Protein AF-A0A4U2ZYH9-F1 (afdb_monomer_lite)

Organism: Bacillus mycoides (NCBI:txid1405)

Sequence (84 aa):
SIEDIPPGARINDAEIAAAVSTGLAAGLVTCSQVMGKCLREDIGMIFGQFHMKKAQAGVTLLRLSKKKGWVVPPPLHVRNSEQA

Radius of gyration: 18.59 Å; chains: 1; bounding box: 44×40×50 Å

InterPro domains:
  IPR012347 Ferritin-like [G3DSA:1.20.1260.10] (1-70)
  IPR021617 Protein of unknown function DUF3231 [PF11553] (4-81)

pLDDT: mean 93.68, std 9.6, range [49.34, 98.75]

Structure (mmCIF, N/CA/C/O backbone):
data_AF-A0A4U2ZYH9-F1
#
_entry.id   AF-A0A4U2ZYH9-F1
#
loop_
_atom_site.group_PDB
_atom_site.id
_atom_site.type_symbol
_atom_site.label_atom_id
_atom_site.label_alt_id
_atom_site.label_comp_id
_atom_site.label_asym_id
_atom_site.label_entity_id
_atom_site.label_seq_id
_atom_site.pdbx_PDB_ins_code
_atom_site.Cartn_x
_atom_site.Cartn_y
_atom_site.Cartn_z
_atom_site.occupancy
_atom_site.B_iso_or_equiv
_atom_site.auth_seq_id
_atom_site.auth_comp_id
_atom_site.auth_asym_id
_atom_site.auth_atom_id
_atom_site.pdbx_PDB_model_num
ATOM 1 N N . SER A 1 1 ? -29.665 -10.939 -0.528 1.00 79.69 1 SER A N 1
ATOM 2 C CA . SER A 1 1 ? -29.418 -9.840 0.423 1.00 79.69 1 SER A CA 1
ATOM 3 C C . SER A 1 1 ? -28.192 -10.163 1.267 1.00 79.69 1 SER A C 1
ATOM 5 O O . SER A 1 1 ? -27.770 -11.312 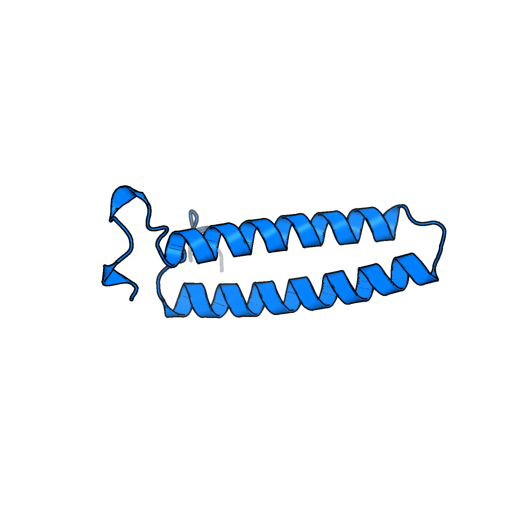1.298 1.00 79.69 1 SER A O 1
ATOM 7 N N . ILE A 1 2 ? -27.602 -9.180 1.957 1.00 80.25 2 ILE A N 1
ATOM 8 C CA . ILE A 1 2 ? -26.492 -9.419 2.903 1.00 80.25 2 ILE A CA 1
ATOM 9 C C . ILE A 1 2 ? -26.910 -10.340 4.064 1.00 80.25 2 ILE A C 1
ATOM 11 O O . ILE A 1 2 ? -26.064 -10.955 4.706 1.00 80.25 2 ILE A O 1
ATOM 15 N N . GLU A 1 3 ? -28.221 -10.431 4.298 1.00 86.94 3 GLU A N 1
ATOM 16 C CA . GLU A 1 3 ? -28.882 -11.305 5.270 1.00 86.94 3 GLU A CA 1
ATOM 17 C C . GLU A 1 3 ? -28.846 -12.787 4.869 1.00 86.94 3 GLU A C 1
ATOM 19 O O . GLU A 1 3 ? -28.978 -13.646 5.733 1.00 86.94 3 GLU A O 1
ATOM 24 N N . ASP A 1 4 ? -28.608 -13.097 3.589 1.00 94.75 4 ASP A N 1
ATOM 25 C CA . ASP A 1 4 ? -28.572 -14.481 3.093 1.00 94.75 4 ASP A CA 1
ATOM 26 C C . ASP A 1 4 ? -27.191 -15.133 3.274 1.00 94.75 4 ASP A C 1
ATOM 28 O O . ASP A 1 4 ? -27.030 -16.332 3.052 1.00 94.75 4 ASP A O 1
ATOM 32 N N . ILE A 1 5 ? -26.171 -14.351 3.649 1.00 92.00 5 ILE A N 1
ATOM 33 C CA . ILE A 1 5 ? -24.807 -14.844 3.850 1.00 92.00 5 ILE A CA 1
ATOM 34 C C . ILE A 1 5 ? -24.686 -15.371 5.287 1.00 92.00 5 ILE A C 1
ATOM 36 O O . ILE A 1 5 ? -24.829 -14.582 6.226 1.00 92.00 5 ILE A O 1
ATOM 40 N N . PRO A 1 6 ? -24.371 -16.665 5.500 1.00 93.75 6 PRO A N 1
ATOM 41 C CA . PRO A 1 6 ? -24.189 -17.209 6.842 1.00 93.75 6 PRO A CA 1
ATOM 42 C C . PRO A 1 6 ? -23.127 -16.427 7.639 1.00 93.75 6 PRO A C 1
ATOM 44 O O . PRO A 1 6 ? -22.070 -16.116 7.081 1.00 93.75 6 PRO A O 1
ATOM 47 N N . PRO A 1 7 ? -23.332 -16.158 8.946 1.00 85.62 7 PRO A N 1
ATOM 48 C CA . PRO A 1 7 ? -22.429 -15.317 9.740 1.00 85.62 7 PRO A CA 1
ATOM 49 C C . PRO A 1 7 ? -20.959 -15.758 9.738 1.00 85.62 7 PRO A C 1
ATOM 51 O O . PRO A 1 7 ? -20.075 -14.911 9.727 1.00 85.62 7 PRO A O 1
ATOM 54 N N . GLY A 1 8 ? -20.684 -17.066 9.693 1.00 90.00 8 GLY A N 1
ATOM 55 C CA . GLY A 1 8 ? -19.316 -17.603 9.641 1.00 90.00 8 GLY A CA 1
ATOM 56 C C . GLY A 1 8 ? -18.644 -17.544 8.263 1.00 90.00 8 GLY A C 1
ATOM 57 O O . GLY A 1 8 ? -17.446 -17.779 8.165 1.00 90.00 8 GLY A O 1
ATOM 58 N N . ALA A 1 9 ? -19.397 -17.244 7.202 1.00 92.38 9 ALA A N 1
ATOM 59 C CA . ALA A 1 9 ? -18.883 -17.098 5.838 1.00 92.38 9 ALA A CA 1
ATOM 60 C C . ALA A 1 9 ? -18.765 -15.626 5.408 1.00 92.38 9 ALA A C 1
ATOM 62 O O . ALA A 1 9 ? -18.223 -15.324 4.343 1.00 92.38 9 ALA A O 1
ATOM 63 N N . ARG A 1 10 ? -19.294 -14.698 6.214 1.00 92.81 10 ARG A N 1
ATOM 64 C CA . ARG A 1 10 ? -19.304 -13.273 5.901 1.00 92.81 10 ARG A CA 1
ATOM 65 C C . ARG A 1 10 ? -17.988 -12.624 6.321 1.00 92.81 10 ARG A C 1
ATOM 67 O O . ARG A 1 10 ? -17.686 -12.543 7.504 1.00 92.81 10 ARG A O 1
ATOM 74 N N . ILE A 1 11 ? -17.274 -12.070 5.346 1.00 94.06 11 ILE A N 1
ATOM 75 C CA . ILE A 1 11 ? -16.148 -11.162 5.592 1.00 94.06 11 ILE A CA 1
ATOM 76 C C . ILE A 1 11 ? -16.719 -9.771 5.872 1.00 94.06 11 ILE A C 1
ATOM 78 O O . ILE A 1 11 ? -17.584 -9.294 5.129 1.00 94.06 11 ILE A O 1
ATOM 82 N N . ASN A 1 12 ? -16.280 -9.128 6.952 1.00 93.88 12 ASN A N 1
ATOM 83 C CA . ASN A 1 12 ? -16.788 -7.809 7.317 1.00 93.88 12 ASN A CA 1
ATOM 84 C C . ASN A 1 12 ? -16.067 -6.676 6.567 1.00 93.88 12 ASN A C 1
ATOM 86 O O . ASN A 1 12 ? -14.979 -6.846 6.019 1.00 93.88 12 ASN A O 1
ATOM 90 N N . ASP A 1 13 ? -16.675 -5.491 6.547 1.00 95.69 13 ASP A N 1
ATOM 91 C CA . ASP A 1 13 ? -16.170 -4.358 5.765 1.00 95.69 13 ASP A CA 1
ATOM 92 C C . ASP A 1 13 ? -14.748 -3.927 6.169 1.00 95.69 13 ASP A C 1
ATOM 94 O O . ASP A 1 13 ? -13.961 -3.516 5.314 1.00 95.69 13 ASP A O 1
ATOM 98 N N . ALA A 1 14 ? -14.396 -4.037 7.456 1.00 96.25 14 ALA A N 1
ATOM 99 C CA . ALA A 1 14 ? -13.069 -3.677 7.949 1.00 96.25 14 ALA A CA 1
ATOM 100 C C . ALA A 1 14 ? -12.003 -4.679 7.476 1.00 96.25 14 ALA A C 1
ATOM 102 O O . 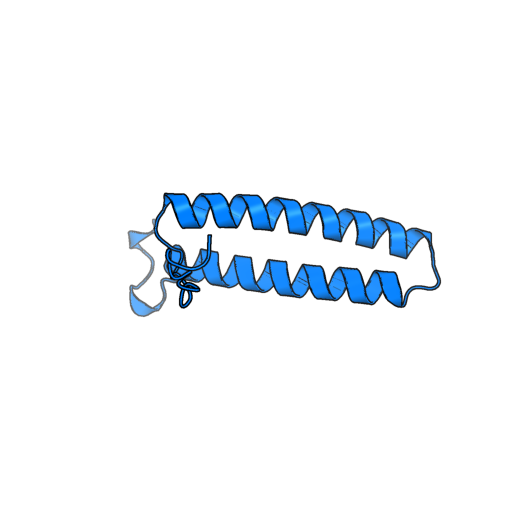ALA A 1 14 ? -10.929 -4.272 7.029 1.00 96.25 14 ALA A O 1
ATOM 103 N N . GLU A 1 15 ? -12.316 -5.975 7.501 1.00 95.81 15 GLU A N 1
ATOM 104 C CA . GLU A 1 15 ? -11.469 -7.042 6.956 1.00 95.81 15 GLU A CA 1
ATOM 105 C C . GLU A 1 15 ? -11.290 -6.897 5.443 1.00 95.81 15 GLU A C 1
ATOM 107 O O . GLU A 1 15 ? -10.168 -6.990 4.943 1.00 95.81 15 GLU A O 1
ATOM 112 N N . ILE A 1 16 ? -12.366 -6.586 4.712 1.00 97.00 16 ILE A N 1
ATOM 113 C CA . ILE A 1 16 ? -12.304 -6.310 3.270 1.00 97.00 16 ILE A CA 1
ATOM 114 C C . ILE A 1 16 ? -11.393 -5.106 3.011 1.00 97.00 16 ILE A C 1
ATOM 116 O O . ILE A 1 16 ? -10.496 -5.179 2.170 1.00 97.00 16 ILE A O 1
ATOM 120 N N . ALA A 1 17 ? -11.568 -4.005 3.746 1.00 97.62 17 ALA A N 1
ATOM 121 C CA . ALA A 1 17 ? -10.734 -2.817 3.594 1.00 97.62 17 ALA A CA 1
ATOM 122 C C . ALA A 1 17 ? -9.251 -3.112 3.883 1.00 97.62 17 ALA A C 1
ATOM 124 O O . ALA A 1 17 ? -8.376 -2.659 3.140 1.00 97.62 17 ALA A O 1
ATOM 125 N N . ALA A 1 18 ? -8.954 -3.905 4.915 1.00 97.00 18 ALA A N 1
ATOM 126 C CA . ALA A 1 18 ? -7.595 -4.330 5.241 1.00 97.00 18 ALA A CA 1
ATOM 127 C C . ALA A 1 18 ? -6.986 -5.231 4.149 1.00 97.00 18 ALA A C 1
ATOM 129 O O . ALA A 1 18 ? -5.833 -5.030 3.749 1.00 97.00 18 ALA A O 1
ATOM 130 N N . ALA A 1 19 ? -7.764 -6.175 3.610 1.00 98.00 19 ALA A N 1
ATOM 131 C CA . ALA A 1 19 ? -7.338 -7.054 2.524 1.00 98.00 19 ALA A CA 1
ATOM 132 C C . ALA A 1 19 ? -7.040 -6.266 1.238 1.00 98.00 19 ALA A C 1
ATOM 134 O O . ALA A 1 19 ? -5.980 -6.439 0.630 1.00 98.00 19 ALA A O 1
ATOM 135 N N . VAL A 1 20 ? -7.917 -5.330 0.858 1.00 98.25 20 VAL A N 1
ATOM 136 C CA . VAL A 1 20 ? -7.698 -4.449 -0.301 1.00 98.25 20 VAL A CA 1
ATOM 137 C C . VAL A 1 20 ? -6.469 -3.562 -0.087 1.00 98.25 20 VAL A C 1
ATOM 139 O O . VAL A 1 20 ? -5.659 -3.412 -1.002 1.00 98.25 20 VAL A O 1
ATOM 142 N N . SER A 1 21 ? -6.281 -3.012 1.118 1.00 97.62 21 SER A N 1
ATOM 143 C CA . SER A 1 21 ? -5.104 -2.199 1.457 1.00 97.62 21 SER A CA 1
ATOM 144 C C . SER A 1 21 ? -3.805 -2.995 1.297 1.00 97.62 21 SER A C 1
ATOM 146 O O . SER A 1 21 ? -2.857 -2.520 0.670 1.00 97.62 21 SER A O 1
ATOM 148 N N . THR A 1 22 ? -3.785 -4.235 1.791 1.00 98.06 22 THR A N 1
ATOM 149 C CA . THR A 1 22 ? -2.657 -5.165 1.626 1.00 98.06 22 THR A CA 1
ATOM 150 C C . THR A 1 22 ? -2.380 -5.457 0.150 1.00 98.06 22 THR A C 1
ATOM 152 O O . THR A 1 22 ? -1.236 -5.360 -0.297 1.00 98.06 22 THR A O 1
ATOM 155 N N . GLY A 1 23 ? -3.420 -5.742 -0.639 1.00 98.50 23 GLY A N 1
ATOM 156 C CA . GLY A 1 23 ? -3.288 -5.992 -2.077 1.00 98.50 23 GLY A CA 1
ATOM 157 C C . GLY A 1 23 ? -2.765 -4.782 -2.861 1.00 98.50 23 GLY A C 1
ATOM 158 O O . GLY A 1 23 ? -1.943 -4.933 -3.767 1.00 98.50 23 GLY A O 1
ATOM 159 N N . LEU A 1 24 ? -3.189 -3.567 -2.500 1.00 98.50 24 LEU A N 1
ATOM 160 C CA . LEU A 1 24 ? -2.670 -2.331 -3.092 1.00 98.50 24 LEU A CA 1
ATOM 161 C C . LEU A 1 24 ? -1.190 -2.120 -2.757 1.00 98.50 24 LEU A C 1
ATOM 163 O O . LEU A 1 24 ? -0.416 -1.807 -3.661 1.00 98.50 24 LEU A O 1
ATOM 167 N N . ALA A 1 25 ? -0.792 -2.331 -1.499 1.00 98.38 25 ALA A N 1
ATOM 168 C CA . ALA A 1 25 ? 0.600 -2.216 -1.067 1.00 98.38 25 ALA A CA 1
ATOM 169 C C . ALA A 1 25 ? 1.509 -3.223 -1.789 1.00 98.38 25 ALA A C 1
ATOM 171 O O . ALA A 1 25 ? 2.535 -2.836 -2.349 1.00 98.38 25 ALA A O 1
ATOM 172 N N . ALA A 1 26 ? 1.095 -4.492 -1.861 1.00 98.62 26 ALA A N 1
ATOM 173 C CA . ALA A 1 26 ? 1.814 -5.516 -2.617 1.00 98.62 26 ALA A CA 1
ATOM 174 C C . ALA A 1 26 ? 1.927 -5.136 -4.103 1.00 98.62 26 ALA A C 1
ATOM 176 O O . ALA A 1 26 ? 3.012 -5.173 -4.679 1.00 98.62 26 ALA A O 1
ATOM 177 N N . GLY A 1 27 ? 0.826 -4.680 -4.709 1.00 98.50 27 GLY A N 1
ATOM 178 C CA . GLY A 1 27 ? 0.808 -4.246 -6.103 1.00 98.50 27 GLY A CA 1
ATOM 179 C C . GLY A 1 27 ? 1.710 -3.042 -6.392 1.00 98.50 27 GLY A C 1
ATOM 180 O O . GLY A 1 27 ? 2.291 -2.986 -7.474 1.00 98.50 27 GLY A O 1
ATOM 181 N N 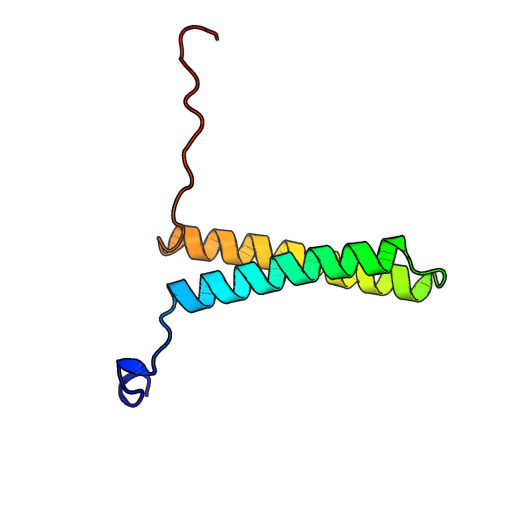. LEU A 1 28 ? 1.849 -2.098 -5.454 1.00 98.75 28 LEU A N 1
ATOM 182 C CA . LEU A 1 28 ? 2.800 -0.984 -5.562 1.00 98.75 28 LEU A CA 1
ATOM 183 C C . LEU A 1 28 ? 4.239 -1.501 -5.612 1.00 98.75 28 LEU A C 1
ATOM 185 O O . LEU A 1 28 ? 4.971 -1.174 -6.544 1.00 98.75 28 LEU A O 1
ATOM 189 N N . VAL A 1 29 ? 4.614 -2.374 -4.670 1.00 98.56 29 VAL A N 1
ATOM 190 C CA . VAL A 1 29 ? 5.944 -3.003 -4.640 1.00 98.56 29 VAL A CA 1
ATOM 191 C C . VAL A 1 29 ? 6.223 -3.751 -5.944 1.00 98.56 29 VAL A C 1
ATOM 193 O O . VAL A 1 29 ? 7.286 -3.569 -6.535 1.00 98.56 29 VAL A O 1
ATOM 196 N N . THR A 1 30 ? 5.265 -4.538 -6.441 1.00 98.62 30 THR A N 1
ATOM 197 C CA . THR A 1 30 ? 5.411 -5.253 -7.716 1.00 98.62 30 THR A CA 1
ATOM 198 C C . THR A 1 30 ? 5.623 -4.299 -8.890 1.00 98.62 30 THR A C 1
ATOM 200 O O . THR A 1 30 ? 6.522 -4.534 -9.694 1.00 98.62 30 THR A O 1
ATOM 203 N N . CYS A 1 31 ? 4.852 -3.209 -8.993 1.00 98.44 31 CYS A N 1
ATOM 204 C CA . CYS A 1 31 ? 5.033 -2.245 -10.083 1.00 98.44 31 CYS A CA 1
ATOM 205 C C . CYS A 1 31 ? 6.436 -1.625 -10.050 1.00 98.44 31 CYS A C 1
ATOM 207 O O . CYS A 1 31 ? 7.098 -1.571 -11.084 1.00 98.44 31 CYS A O 1
ATOM 209 N N . SER A 1 32 ? 6.926 -1.255 -8.864 1.00 98.50 32 SER A N 1
ATOM 210 C CA . SER A 1 32 ? 8.282 -0.723 -8.687 1.00 98.50 32 SER A CA 1
ATOM 211 C C . SER A 1 32 ? 9.364 -1.724 -9.081 1.00 98.50 32 SER A C 1
ATOM 213 O O . SER A 1 32 ? 10.335 -1.360 -9.741 1.00 98.50 32 SER A O 1
ATOM 215 N N . GLN A 1 33 ? 9.194 -3.001 -8.728 1.00 98.62 33 GLN A N 1
ATOM 216 C CA . GLN A 1 33 ? 10.132 -4.050 -9.133 1.00 98.62 33 GLN A CA 1
ATOM 217 C C . GLN A 1 33 ? 10.175 -4.232 -10.652 1.00 98.62 33 GLN A C 1
ATOM 219 O O . GLN A 1 33 ? 11.258 -4.420 -11.201 1.00 98.62 33 GLN A O 1
ATOM 224 N N . VAL A 1 34 ? 9.023 -4.179 -11.330 1.00 98.25 34 VAL A N 1
ATOM 225 C CA . VAL A 1 34 ? 8.965 -4.281 -12.795 1.00 98.25 34 VAL A CA 1
ATOM 226 C C . VAL A 1 34 ? 9.647 -3.078 -13.437 1.00 98.25 34 VAL A C 1
ATOM 228 O O . VAL A 1 34 ? 10.515 -3.271 -14.282 1.00 98.25 34 VAL A O 1
ATOM 231 N N . MET A 1 35 ? 9.332 -1.858 -12.994 1.00 98.06 35 MET A N 1
ATOM 232 C CA . MET A 1 35 ? 9.960 -0.634 -13.504 1.00 98.06 35 MET A CA 1
ATOM 233 C C . MET A 1 35 ? 11.484 -0.649 -13.339 1.00 98.06 35 MET A C 1
ATOM 235 O O . MET A 1 35 ? 12.197 -0.273 -14.260 1.00 98.06 35 MET A O 1
ATOM 239 N N . GLY A 1 36 ? 11.989 -1.113 -12.191 1.00 97.38 36 GLY A N 1
ATOM 240 C CA . GLY A 1 36 ? 13.429 -1.162 -11.921 1.00 97.38 36 GLY A CA 1
ATOM 241 C C . GLY A 1 36 ? 14.190 -2.262 -12.667 1.00 97.38 36 GLY A C 1
ATOM 242 O O . GLY A 1 36 ? 15.414 -2.210 -12.728 1.00 97.38 36 GLY A O 1
ATOM 243 N N . LYS A 1 37 ? 13.494 -3.270 -13.212 1.00 97.00 37 LYS A N 1
ATOM 244 C CA . LYS A 1 37 ? 14.111 -4.417 -13.903 1.00 97.00 37 LYS A CA 1
ATOM 245 C C . LYS A 1 37 ? 13.827 -4.457 -15.403 1.00 97.00 37 LYS A C 1
ATOM 247 O O . LYS A 1 37 ? 14.469 -5.232 -16.110 1.00 97.00 37 LYS A O 1
ATOM 252 N N . CYS A 1 38 ? 12.847 -3.706 -15.904 1.00 96.06 38 CYS A N 1
ATOM 253 C CA . CYS A 1 38 ? 12.489 -3.777 -17.313 1.00 96.06 38 CYS A CA 1
ATOM 254 C C . CYS A 1 38 ? 13.524 -3.046 -18.177 1.00 96.06 38 CYS A C 1
ATOM 256 O O . CYS A 1 38 ? 13.896 -1.911 -17.899 1.00 96.06 38 CYS A O 1
ATOM 258 N N . LEU A 1 39 ? 13.949 -3.693 -19.260 1.00 96.94 39 LEU A N 1
ATOM 259 C CA . LEU A 1 39 ? 14.776 -3.065 -20.299 1.00 96.94 39 LEU A CA 1
ATOM 260 C C . LEU A 1 39 ? 13.919 -2.349 -21.351 1.00 96.94 39 LEU A C 1
ATOM 262 O O . LEU A 1 39 ? 14.395 -1.491 -22.084 1.00 96.94 39 LEU A O 1
ATOM 266 N N . ARG A 1 40 ? 12.641 -2.729 -21.435 1.00 97.94 40 ARG A N 1
ATOM 267 C CA . ARG A 1 40 ? 11.659 -2.150 -22.346 1.00 97.94 40 ARG A CA 1
ATOM 268 C C . ARG A 1 40 ? 11.014 -0.924 -21.717 1.00 97.94 40 ARG A C 1
ATOM 270 O O . ARG A 1 40 ? 10.148 -1.054 -20.851 1.00 97.94 40 ARG A O 1
ATOM 277 N N . GLU A 1 41 ? 11.430 0.247 -22.181 1.00 96.94 41 GLU A N 1
ATOM 278 C CA . GLU A 1 41 ? 10.986 1.545 -21.664 1.00 96.94 41 GLU A CA 1
ATOM 279 C C . GLU A 1 41 ? 9.461 1.722 -21.728 1.00 96.94 41 GLU A C 1
ATOM 281 O O . GLU A 1 41 ? 8.855 2.228 -20.786 1.00 96.94 41 GLU A O 1
ATOM 286 N N . ASP A 1 42 ? 8.816 1.233 -22.789 1.00 97.12 42 ASP A N 1
ATOM 287 C CA . ASP A 1 42 ? 7.362 1.289 -22.964 1.00 97.12 42 ASP A CA 1
ATOM 288 C C . ASP A 1 42 ? 6.611 0.512 -21.870 1.00 97.12 42 ASP A C 1
ATOM 290 O O . ASP A 1 42 ? 5.636 1.006 -21.298 1.00 97.12 42 ASP A O 1
ATOM 294 N N . ILE A 1 43 ? 7.108 -0.674 -21.513 1.00 97.50 43 ILE A N 1
ATOM 295 C CA . ILE A 1 43 ? 6.559 -1.485 -20.421 1.00 97.50 43 ILE A CA 1
ATOM 296 C C . ILE A 1 43 ? 6.802 -0.792 -19.078 1.00 97.50 43 ILE A C 1
ATOM 298 O O . ILE A 1 43 ? 5.884 -0.704 -18.260 1.00 97.50 43 ILE A O 1
ATOM 302 N N . GLY A 1 44 ? 8.006 -0.257 -18.862 1.00 98.06 44 GLY A N 1
ATOM 303 C CA . GLY A 1 44 ? 8.333 0.507 -17.658 1.00 98.06 44 GLY A CA 1
ATOM 304 C C . GLY A 1 44 ? 7.375 1.675 -17.444 1.00 98.06 44 GLY A C 1
ATOM 305 O O . GLY A 1 44 ? 6.825 1.838 -16.353 1.00 98.06 44 GLY A O 1
ATOM 306 N N . MET A 1 45 ? 7.085 2.432 -18.504 1.00 97.88 45 MET A N 1
ATOM 307 C CA . MET A 1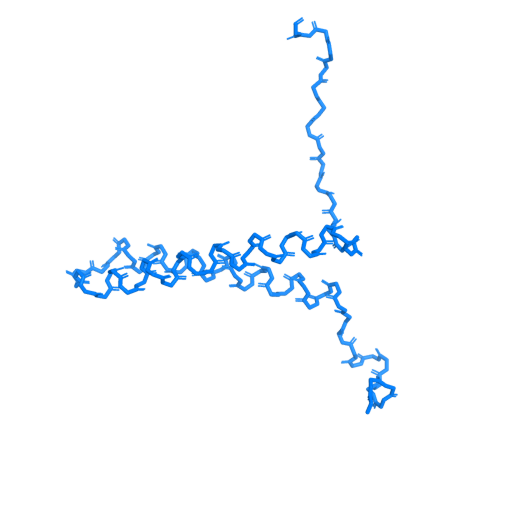 45 ? 6.132 3.540 -18.448 1.00 97.88 45 MET A CA 1
ATOM 308 C C . MET A 1 45 ? 4.704 3.080 -18.130 1.00 97.88 45 MET A C 1
ATOM 310 O O . MET A 1 45 ? 4.033 3.711 -17.309 1.00 97.88 45 MET A O 1
ATOM 314 N N . ILE A 1 46 ? 4.236 1.971 -18.714 1.00 98.31 46 ILE A N 1
ATOM 315 C CA . ILE A 1 46 ? 2.907 1.410 -18.410 1.00 98.31 46 ILE A CA 1
ATOM 316 C C . ILE A 1 46 ? 2.801 1.039 -16.923 1.00 98.31 46 ILE A C 1
ATOM 318 O O . ILE A 1 46 ? 1.826 1.400 -16.256 1.00 98.31 46 ILE A O 1
ATOM 322 N N . PHE A 1 47 ? 3.820 0.379 -16.366 1.00 98.50 47 PHE A N 1
ATOM 323 C CA . PHE A 1 47 ? 3.839 0.045 -14.940 1.00 98.50 47 PHE A CA 1
ATOM 324 C C . PHE A 1 47 ? 3.970 1.281 -14.042 1.00 98.50 47 PHE A C 1
ATOM 326 O O . PHE A 1 47 ? 3.384 1.293 -12.959 1.00 98.50 47 PHE A O 1
ATOM 333 N N . GLY A 1 48 ? 4.611 2.354 -14.513 1.00 98.19 48 GLY A N 1
ATOM 334 C CA . GLY A 1 48 ? 4.574 3.665 -13.860 1.00 98.19 48 GLY A CA 1
ATOM 335 C C . GLY A 1 48 ? 3.153 4.219 -13.733 1.00 98.19 48 GLY A C 1
ATOM 336 O O . GLY A 1 48 ? 2.740 4.653 -12.654 1.00 98.19 48 GLY A O 1
ATOM 337 N N . GLN A 1 49 ? 2.345 4.127 -14.792 1.00 98.50 49 GLN A N 1
ATOM 338 C CA . GLN A 1 49 ? 0.938 4.542 -14.739 1.00 98.50 49 GLN A CA 1
ATOM 339 C C . GLN A 1 49 ? 0.124 3.683 -13.761 1.00 98.50 49 GLN A C 1
ATOM 341 O O . GLN A 1 49 ? -0.686 4.210 -12.990 1.00 98.50 49 GLN A O 1
ATOM 346 N N . PHE A 1 50 ? 0.337 2.363 -13.760 1.00 98.69 50 PHE A N 1
ATOM 347 C CA . PHE A 1 50 ? -0.322 1.457 -12.814 1.00 98.69 50 PHE A CA 1
ATOM 348 C C . PHE A 1 50 ? 0.067 1.760 -11.368 1.00 98.69 50 PHE A C 1
ATOM 350 O O . PHE A 1 50 ? -0.808 1.792 -10.498 1.00 98.69 50 PHE A O 1
ATOM 357 N N . HIS A 1 51 ? 1.346 2.042 -11.120 1.00 98.69 51 HIS A N 1
ATOM 358 C CA . HIS A 1 51 ? 1.852 2.426 -9.810 1.00 98.69 51 HIS A CA 1
ATOM 359 C C . HIS A 1 51 ? 1.129 3.676 -9.287 1.00 98.69 51 HIS A C 1
ATOM 361 O O . HIS A 1 51 ? 0.583 3.666 -8.182 1.00 98.69 51 HIS A O 1
ATOM 367 N N . MET A 1 52 ? 1.033 4.732 -10.102 1.00 98.62 52 MET A N 1
ATOM 368 C CA . MET A 1 52 ? 0.364 5.978 -9.704 1.00 98.62 52 MET A CA 1
ATOM 369 C C . MET A 1 52 ? -1.127 5.787 -9.413 1.00 98.62 52 MET A C 1
ATOM 371 O O . MET A 1 52 ? -1.628 6.289 -8.403 1.00 98.62 52 MET A O 1
ATOM 375 N N . LYS A 1 53 ? -1.834 5.004 -10.237 1.00 98.62 53 LYS A N 1
ATOM 376 C CA . LYS A 1 53 ? -3.250 4.678 -9.997 1.00 98.62 53 LYS A CA 1
ATOM 377 C C . LYS A 1 53 ? -3.445 3.912 -8.685 1.00 98.62 53 LYS A C 1
ATOM 379 O O . LYS A 1 53 ? -4.355 4.229 -7.920 1.00 98.62 53 LYS A O 1
ATOM 384 N N . LYS A 1 54 ? -2.576 2.940 -8.381 1.00 98.56 54 LYS A N 1
ATOM 385 C CA . LYS A 1 54 ? -2.624 2.194 -7.110 1.00 98.56 54 LYS A CA 1
ATOM 386 C C . LYS A 1 54 ? -2.342 3.094 -5.907 1.00 98.56 54 LYS A C 1
ATOM 388 O O . LYS A 1 54 ? -3.033 2.974 -4.899 1.00 98.56 54 LYS A O 1
ATOM 393 N N . ALA A 1 55 ? -1.395 4.026 -6.019 1.00 98.56 55 ALA A N 1
ATOM 394 C CA . ALA A 1 55 ? -1.093 4.977 -4.950 1.00 98.56 55 ALA A CA 1
ATOM 395 C C . ALA A 1 55 ? -2.300 5.879 -4.636 1.00 98.56 55 ALA A C 1
ATOM 397 O O . ALA A 1 55 ? -2.682 6.032 -3.475 1.00 98.56 55 ALA A O 1
ATOM 398 N N . GLN A 1 56 ? -2.963 6.411 -5.669 1.00 98.69 56 GLN A N 1
ATOM 399 C CA . GLN A 1 56 ? -4.183 7.214 -5.516 1.00 98.69 56 GLN A CA 1
ATOM 400 C C . GLN A 1 56 ? -5.334 6.411 -4.886 1.00 98.69 56 GLN A C 1
ATOM 402 O O . GLN A 1 56 ? -6.025 6.905 -3.987 1.00 98.69 56 GLN A O 1
ATOM 407 N N . ALA A 1 57 ? -5.512 5.154 -5.305 1.00 98.56 57 ALA A N 1
ATOM 408 C CA . ALA A 1 57 ? -6.486 4.248 -4.701 1.00 98.56 57 ALA A CA 1
ATOM 409 C C . ALA A 1 57 ? -6.182 3.991 -3.215 1.00 98.56 57 ALA A C 1
ATOM 411 O O . ALA A 1 57 ? -7.092 4.045 -2.389 1.00 98.56 57 ALA A O 1
ATOM 412 N N . GLY A 1 58 ? -4.908 3.806 -2.853 1.00 98.31 58 GLY A N 1
ATOM 413 C CA . GLY A 1 58 ? -4.471 3.631 -1.465 1.00 98.31 58 GLY A CA 1
ATOM 414 C C . GLY A 1 58 ? -4.808 4.831 -0.576 1.00 98.31 58 GLY A C 1
ATOM 415 O O . GLY A 1 58 ? -5.345 4.657 0.516 1.00 98.31 58 GLY A O 1
ATOM 416 N N . VAL A 1 59 ? -4.590 6.059 -1.060 1.00 98.25 59 VAL A N 1
ATOM 417 C CA . VAL A 1 59 ? -4.984 7.283 -0.332 1.00 98.25 59 VAL A CA 1
ATOM 418 C C . VAL A 1 59 ? -6.500 7.357 -0.143 1.00 98.25 59 VAL A C 1
ATOM 420 O O . VAL A 1 59 ? -6.980 7.732 0.930 1.00 98.25 59 VAL A O 1
ATOM 423 N N . THR A 1 60 ? -7.261 6.991 -1.174 1.00 98.50 60 THR A N 1
ATOM 424 C CA . THR A 1 60 ? -8.730 6.996 -1.130 1.00 98.50 60 THR A CA 1
ATOM 425 C C . THR A 1 60 ? -9.246 5.992 -0.103 1.00 98.50 60 THR A C 1
ATOM 427 O O . THR A 1 60 ? -10.062 6.347 0.750 1.00 98.50 60 THR A O 1
ATOM 430 N N . LEU A 1 61 ? -8.706 4.772 -0.122 1.00 98.31 61 LEU A N 1
ATOM 431 C CA . LEU A 1 61 ? -9.034 3.729 0.841 1.00 98.31 61 LEU A CA 1
ATOM 432 C C . LEU A 1 61 ? -8.658 4.140 2.267 1.00 98.31 61 LEU A C 1
ATOM 434 O O . LEU A 1 61 ? -9.483 4.017 3.163 1.00 98.31 61 LEU A O 1
ATOM 438 N N . LEU A 1 62 ? -7.472 4.716 2.486 1.00 97.94 62 LEU A N 1
ATOM 439 C CA . LEU A 1 62 ? -7.059 5.191 3.809 1.00 97.94 62 LEU A CA 1
ATOM 440 C C . LEU A 1 62 ? -8.025 6.245 4.368 1.00 97.94 62 LEU A C 1
ATOM 442 O O . LEU A 1 62 ? -8.385 6.195 5.544 1.00 97.94 62 LEU A O 1
ATOM 446 N N . AR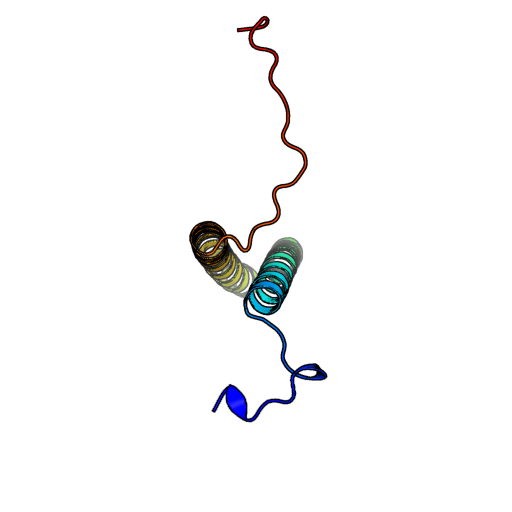G A 1 63 ? -8.459 7.202 3.539 1.00 98.25 63 ARG A N 1
ATOM 447 C CA . ARG A 1 63 ? -9.443 8.221 3.943 1.00 98.25 63 ARG A CA 1
ATOM 448 C C . ARG A 1 63 ? -10.784 7.589 4.315 1.00 98.25 63 ARG A C 1
ATOM 450 O O . ARG A 1 63 ? -11.359 7.967 5.335 1.00 98.25 63 ARG A O 1
ATOM 457 N N . LEU A 1 64 ? -11.255 6.621 3.527 1.00 98.19 64 LEU A N 1
ATOM 458 C CA . LEU A 1 64 ? -12.479 5.871 3.814 1.00 98.19 64 LEU A CA 1
ATOM 459 C C . LEU A 1 64 ? -12.366 5.106 5.136 1.00 98.19 64 LEU A C 1
ATOM 461 O O . LEU A 1 64 ? -13.219 5.272 6.007 1.00 98.19 64 LEU A O 1
ATOM 465 N N . SER A 1 65 ? -11.295 4.333 5.313 1.00 97.94 65 SER A N 1
ATOM 466 C CA . SER A 1 65 ? -11.065 3.538 6.519 1.00 97.94 65 SER A CA 1
ATOM 467 C C . SER A 1 65 ? -10.978 4.415 7.766 1.00 97.94 65 SER A C 1
ATOM 469 O O . SER A 1 65 ? -11.552 4.066 8.793 1.00 97.94 65 SER A O 1
ATOM 471 N N . LYS A 1 66 ? -10.334 5.590 7.684 1.00 97.44 66 LYS A N 1
ATOM 472 C CA . LYS A 1 66 ? -10.326 6.571 8.784 1.00 97.44 66 LYS A CA 1
ATOM 473 C C . LYS A 1 66 ? -11.730 7.091 9.089 1.00 97.44 66 LYS A C 1
ATOM 475 O O . LYS A 1 66 ? -12.137 7.080 10.243 1.00 97.44 66 LYS A O 1
ATOM 480 N N . LYS A 1 67 ? -12.490 7.498 8.063 1.00 98.06 67 LYS A N 1
ATOM 481 C CA . LYS A 1 67 ? -13.868 8.000 8.221 1.00 98.06 67 LYS A CA 1
ATOM 482 C C . LYS A 1 67 ? -14.802 6.961 8.853 1.00 98.06 67 LYS A C 1
ATOM 484 O O . LYS A 1 67 ? -15.741 7.334 9.545 1.00 98.06 67 LYS A O 1
ATOM 489 N N . LYS A 1 68 ? -14.566 5.676 8.591 1.00 97.81 68 LYS A N 1
ATOM 490 C CA . LYS A 1 68 ? -15.368 4.559 9.106 1.00 97.81 68 LYS A CA 1
ATOM 491 C C . LYS A 1 68 ? -14.849 3.964 10.420 1.00 97.81 68 LYS A C 1
ATOM 493 O O . LYS A 1 68 ? -15.495 3.074 10.955 1.00 97.81 68 LYS A O 1
ATOM 498 N N . GLY A 1 69 ? -13.716 4.442 10.938 1.00 97.12 69 GLY A N 1
ATOM 499 C CA . GLY A 1 69 ? -13.115 3.906 12.163 1.00 97.12 69 GLY A CA 1
ATOM 500 C C . GLY A 1 69 ? -12.512 2.505 12.006 1.00 97.12 69 GLY A C 1
ATOM 501 O O . GLY A 1 69 ? -12.338 1.807 12.994 1.00 97.12 69 GLY A O 1
ATOM 502 N N . TRP A 1 70 ? -12.189 2.079 10.782 1.00 97.75 70 TRP A N 1
ATOM 503 C CA . TRP A 1 70 ? -11.611 0.755 10.504 1.00 97.75 70 TRP A CA 1
ATOM 504 C C . TRP A 1 70 ? -10.091 0.699 10.683 1.00 97.75 70 TRP A C 1
ATOM 506 O O . TRP A 1 70 ? -9.496 -0.373 10.633 1.00 97.75 70 TRP A O 1
ATOM 516 N N . VAL A 1 71 ? -9.433 1.850 10.839 1.00 94.81 71 VAL A N 1
ATOM 517 C CA . VAL A 1 71 ? -7.978 1.909 11.009 1.00 94.81 71 VAL A CA 1
ATOM 518 C C . VAL A 1 71 ? -7.620 1.611 12.458 1.00 94.81 71 VAL A C 1
ATOM 520 O O . VAL A 1 71 ? -7.957 2.387 13.348 1.00 94.81 71 VAL A O 1
ATOM 523 N N . VAL A 1 72 ? -6.860 0.539 12.669 1.00 92.69 72 VAL A N 1
ATOM 524 C CA . VAL A 1 72 ? -6.187 0.276 13.944 1.00 92.69 72 VAL A CA 1
ATOM 525 C C . VAL A 1 72 ? -4.922 1.142 14.003 1.00 92.69 72 VAL A C 1
ATOM 527 O O . VAL A 1 72 ? -4.043 0.975 13.152 1.00 92.69 72 VAL A O 1
ATOM 530 N N . PRO A 1 73 ? -4.816 2.105 14.939 1.00 90.56 73 PRO A N 1
ATOM 531 C CA . PRO A 1 73 ? -3.646 2.965 15.020 1.00 90.56 73 PRO A CA 1
ATOM 532 C C . PRO A 1 73 ? -2.429 2.154 15.496 1.00 90.56 73 PRO A C 1
ATOM 534 O O . PRO A 1 73 ? -2.533 1.425 16.484 1.00 90.56 73 PRO A O 1
ATOM 537 N N . PRO A 1 74 ? -1.269 2.273 14.830 1.00 91.56 74 PRO A N 1
ATOM 538 C CA . PRO A 1 74 ? -0.030 1.724 15.364 1.00 91.56 74 PRO A CA 1
ATOM 539 C C . PRO A 1 74 ? 0.408 2.517 16.610 1.00 91.56 74 PRO A C 1
ATOM 541 O O . PRO A 1 74 ? -0.087 3.629 16.830 1.00 91.56 74 PRO A O 1
ATOM 544 N N . PRO A 1 75 ? 1.367 1.999 17.401 1.00 94.56 75 PRO A N 1
ATOM 545 C CA . PRO A 1 75 ? 1.992 2.767 18.471 1.00 94.56 75 PRO A CA 1
ATOM 546 C C . PRO A 1 75 ? 2.471 4.126 17.951 1.00 94.56 75 PRO A C 1
ATOM 548 O O . PRO A 1 75 ? 3.234 4.206 16.986 1.00 94.56 75 PRO A O 1
ATOM 551 N N . LEU A 1 76 ? 1.983 5.200 18.567 1.00 91.12 76 LEU A N 1
ATOM 552 C CA . LEU A 1 76 ? 2.313 6.557 18.158 1.00 91.12 76 LEU A CA 1
ATOM 553 C C . LEU A 1 76 ? 3.613 6.991 18.829 1.00 91.12 76 LEU A C 1
ATOM 555 O O . LEU A 1 76 ? 3.817 6.768 20.021 1.00 91.12 76 LEU A O 1
ATOM 559 N N . HIS A 1 77 ? 4.486 7.639 18.062 1.00 90.00 77 HIS A N 1
ATOM 560 C CA . HIS A 1 77 ? 5.678 8.255 18.624 1.00 90.00 77 HIS A CA 1
ATOM 561 C C . HIS A 1 77 ? 5.271 9.447 19.501 1.00 90.00 77 HIS A C 1
ATOM 563 O O . HIS A 1 77 ? 4.708 10.425 19.003 1.00 90.00 77 HIS A O 1
ATOM 569 N N . VAL A 1 78 ? 5.548 9.361 20.802 1.00 87.12 78 VAL A N 1
ATOM 570 C CA . VAL A 1 78 ? 5.299 10.445 21.756 1.00 87.12 78 VAL A CA 1
ATOM 571 C C . VAL A 1 78 ? 6.467 11.421 21.671 1.00 87.12 78 VAL A C 1
ATOM 573 O O . VAL A 1 78 ? 7.585 11.089 22.058 1.00 87.12 78 VAL A O 1
ATOM 576 N N . ARG A 1 79 ? 6.228 12.627 21.145 1.00 76.44 79 ARG A N 1
ATOM 577 C CA . ARG A 1 79 ? 7.184 13.728 21.300 1.00 76.44 79 ARG A CA 1
ATOM 578 C C . ARG A 1 79 ? 7.009 14.305 22.700 1.00 76.44 79 ARG A C 1
ATOM 580 O O . ARG A 1 79 ? 5.941 14.832 23.000 1.00 76.44 79 ARG A O 1
ATOM 587 N N . ASN A 1 80 ? 8.042 14.219 23.532 1.00 72.88 80 ASN A N 1
ATOM 588 C CA . ASN A 1 80 ? 8.068 14.942 24.800 1.00 72.88 80 ASN A CA 1
ATOM 589 C C . ASN A 1 80 ? 8.148 16.441 24.492 1.00 72.88 80 ASN A C 1
ATOM 591 O O . ASN A 1 80 ? 9.067 16.895 23.813 1.00 72.88 80 ASN A O 1
ATOM 595 N N . SER A 1 81 ? 7.172 17.204 24.975 1.00 64.94 81 SER A N 1
ATOM 596 C CA . SER A 1 81 ? 7.025 18.646 24.742 1.00 64.94 81 SER A CA 1
AT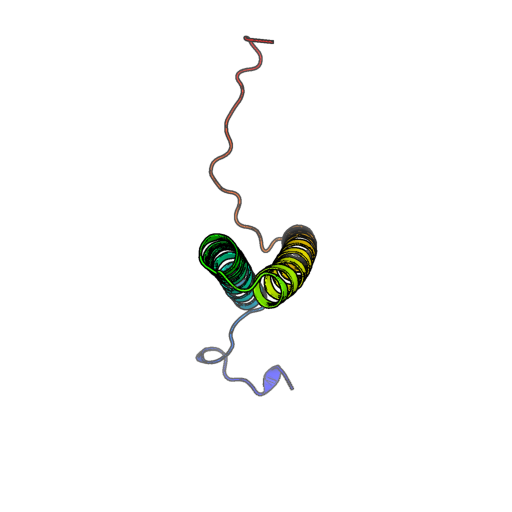OM 597 C C . SER A 1 81 ? 8.114 19.518 25.389 1.00 64.94 81 SER A C 1
ATOM 599 O O . SER A 1 81 ? 8.030 20.734 25.305 1.00 64.94 81 SER A O 1
ATOM 601 N N . GLU A 1 82 ? 9.133 18.923 26.013 1.00 60.78 82 GLU A N 1
ATOM 602 C CA . GLU A 1 82 ? 10.261 19.624 26.650 1.00 60.78 82 GLU A CA 1
ATOM 603 C C . GLU A 1 82 ? 11.481 19.810 25.723 1.00 60.78 82 GLU A C 1
ATOM 605 O O . GLU A 1 82 ? 12.484 20.380 26.137 1.00 60.78 82 GLU A O 1
ATOM 610 N N . GLN A 1 83 ? 11.421 19.336 24.472 1.00 55.34 83 GLN A N 1
ATOM 611 C CA . GLN A 1 83 ? 12.499 19.483 23.475 1.00 55.34 83 GLN A CA 1
ATOM 612 C C . GLN A 1 83 ? 12.074 20.284 22.228 1.00 55.34 83 GLN A C 1
ATOM 614 O O . GLN A 1 83 ? 12.581 20.031 21.133 1.00 55.34 83 GLN A O 1
ATOM 619 N N . ALA A 1 84 ? 11.131 21.219 22.375 1.00 49.34 84 ALA A N 1
ATOM 620 C CA . ALA A 1 84 ? 10.762 22.185 21.336 1.00 49.34 84 ALA A CA 1
ATOM 621 C C . ALA A 1 84 ? 11.182 23.602 21.737 1.00 49.34 84 ALA A C 1
ATOM 623 O O . ALA A 1 84 ? 10.972 23.952 22.919 1.00 49.34 84 ALA A O 1
#

Secondary structure (DSSP, 8-state):
-GGGS-TTTPPPHHHHHHHHHHHHHHHHHHHHHHHHH-S-HHHHHHHHHHHHHHHHHHHHHHHHHHHHT---PPPPP---TT--

Foldseek 3Di:
DLVVQPPVRDDDPLNVLVVLLVVLVVLLVVLVVCLVPDPDVVSNVVSVVVNVVSVVVNVVSVVVCVVVVSDDDDDDDDDDPPPD